Protein AF-A0A2G2ARZ4-F1 (afdb_monomer)

Structure (mmCIF, N/CA/C/O backbone):
data_AF-A0A2G2ARZ4-F1
#
_entry.id   AF-A0A2G2ARZ4-F1
#
loop_
_atom_site.group_PDB
_atom_site.id
_atom_site.type_symbol
_atom_site.label_atom_id
_atom_site.label_alt_id
_atom_site.label_comp_id
_atom_site.label_asym_id
_atom_site.label_entity_id
_atom_site.label_seq_id
_atom_site.pdbx_PDB_ins_code
_atom_site.Cartn_x
_atom_site.Cartn_y
_atom_site.Cartn_z
_atom_site.occupancy
_atom_site.B_iso_or_equiv
_atom_site.auth_seq_id
_atom_site.auth_comp_id
_atom_site.auth_asym_id
_atom_site.auth_atom_id
_atom_site.pdbx_PDB_model_num
ATOM 1 N N . ASN A 1 1 ? 24.572 -20.497 -38.432 1.00 48.25 1 ASN A N 1
ATOM 2 C CA . ASN A 1 1 ? 24.062 -19.110 -38.333 1.00 48.25 1 ASN A CA 1
ATOM 3 C C . ASN A 1 1 ? 22.689 -19.075 -37.681 1.00 48.25 1 ASN A C 1
ATOM 5 O O . ASN A 1 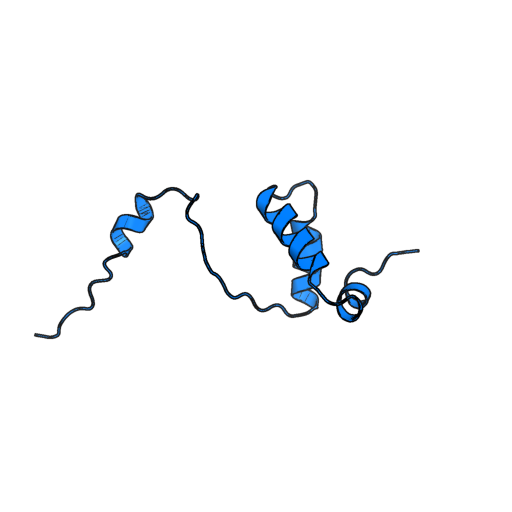1 ? 21.675 -19.047 -38.366 1.00 48.25 1 ASN A O 1
ATOM 9 N N . GLY A 1 2 ? 22.654 -19.137 -36.347 1.00 57.00 2 GLY A N 1
ATOM 10 C CA . GLY A 1 2 ? 21.408 -19.091 -35.581 1.00 57.00 2 GLY A CA 1
ATOM 11 C C . GLY A 1 2 ? 20.802 -17.687 -35.591 1.00 57.00 2 GLY A C 1
ATOM 12 O O . GLY A 1 2 ? 21.497 -16.706 -35.325 1.00 57.00 2 GLY A O 1
ATOM 13 N N . LYS A 1 3 ? 19.507 -17.580 -35.904 1.00 58.41 3 LYS A N 1
ATOM 14 C CA . LYS A 1 3 ? 18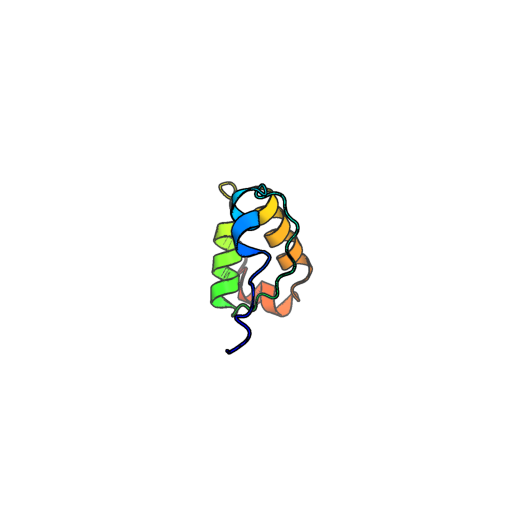.751 -16.324 -35.815 1.00 58.41 3 LYS A CA 1
ATOM 15 C C . LYS A 1 3 ? 18.725 -15.851 -34.356 1.00 58.41 3 LYS A C 1
ATOM 17 O O . LYS A 1 3 ? 18.026 -16.419 -33.522 1.00 58.41 3 LYS A O 1
ATOM 22 N N . LYS A 1 4 ? 19.490 -14.799 -34.057 1.00 63.22 4 LYS A N 1
ATOM 23 C CA . LYS A 1 4 ? 19.502 -14.109 -32.761 1.00 63.22 4 LYS A CA 1
ATOM 24 C C . LYS A 1 4 ? 18.135 -13.440 -32.563 1.00 63.22 4 LYS A C 1
ATOM 26 O O . LYS A 1 4 ? 17.766 -12.583 -33.366 1.00 63.22 4 LYS A O 1
ATOM 31 N N . LYS A 1 5 ? 17.371 -13.839 -31.534 1.00 59.25 5 LYS A N 1
ATOM 32 C CA . LYS A 1 5 ? 16.133 -13.147 -31.122 1.00 59.25 5 LYS A CA 1
ATOM 33 C C . LYS A 1 5 ? 16.467 -11.663 -30.934 1.00 59.25 5 LYS A C 1
ATOM 35 O O . LYS A 1 5 ? 17.232 -11.310 -30.041 1.00 59.25 5 LYS A O 1
ATOM 40 N N . ARG A 1 6 ? 15.966 -10.802 -31.822 1.00 60.84 6 ARG A N 1
ATOM 41 C CA . ARG A 1 6 ? 16.110 -9.349 -31.688 1.00 60.84 6 ARG A CA 1
ATOM 42 C C . ARG A 1 6 ? 15.083 -8.906 -30.652 1.00 60.84 6 ARG A C 1
ATOM 44 O O . ARG A 1 6 ? 13.889 -8.963 -30.924 1.00 60.84 6 ARG A O 1
ATOM 51 N N . ASN A 1 7 ? 15.539 -8.485 -29.477 1.00 63.59 7 ASN A N 1
ATOM 52 C CA . ASN A 1 7 ? 14.687 -7.844 -28.476 1.00 63.59 7 ASN A CA 1
ATOM 53 C C . ASN A 1 7 ? 14.407 -6.410 -28.943 1.00 63.59 7 ASN A C 1
ATOM 55 O O . ASN A 1 7 ? 15.080 -5.466 -28.542 1.00 63.59 7 ASN A O 1
ATOM 59 N N . VAL A 1 8 ? 13.455 -6.260 -29.863 1.00 59.16 8 VAL A N 1
ATOM 60 C CA . VAL A 1 8 ? 13.177 -4.998 -30.574 1.00 59.16 8 VAL A CA 1
ATOM 61 C C . VAL A 1 8 ? 12.665 -3.863 -29.670 1.00 59.16 8 VAL A C 1
ATOM 63 O O . VAL A 1 8 ? 12.605 -2.727 -30.121 1.00 59.16 8 VAL A O 1
ATOM 66 N N . GLY A 1 9 ? 12.355 -4.132 -28.396 1.00 59.38 9 GLY A N 1
ATOM 67 C CA . GLY A 1 9 ? 11.909 -3.130 -27.416 1.00 59.38 9 GLY A CA 1
ATOM 68 C C . GLY A 1 9 ? 12.980 -2.631 -26.436 1.00 59.38 9 GLY A C 1
ATOM 69 O O . GLY A 1 9 ? 12.721 -1.694 -25.686 1.00 59.38 9 GLY A O 1
ATOM 70 N N . ASP A 1 10 ? 14.182 -3.218 -26.422 1.00 61.44 10 ASP A N 1
ATOM 71 C CA . ASP A 1 10 ? 15.146 -3.000 -25.328 1.00 61.44 10 ASP A CA 1
ATOM 72 C C . ASP A 1 10 ? 15.922 -1.673 -25.440 1.00 61.44 10 ASP A C 1
ATOM 74 O O . ASP A 1 10 ? 16.377 -1.119 -24.443 1.00 61.44 10 ASP A O 1
ATOM 78 N N . ALA A 1 11 ? 16.039 -1.126 -26.654 1.00 67.81 11 ALA A N 1
ATOM 79 C CA . ALA A 1 11 ? 16.640 0.189 -26.883 1.00 67.81 11 ALA A CA 1
ATOM 80 C C . ALA A 1 11 ? 15.641 1.334 -26.633 1.00 67.81 11 ALA A C 1
ATOM 82 O O . ALA A 1 11 ? 16.014 2.373 -26.095 1.00 67.81 11 ALA A O 1
ATOM 83 N N . PHE A 1 12 ? 14.361 1.122 -26.961 1.00 65.19 12 PHE A N 1
ATOM 84 C CA . PHE A 1 12 ? 13.307 2.134 -26.830 1.00 65.19 12 PHE A CA 1
ATOM 85 C C . PHE A 1 12 ? 12.859 2.372 -25.383 1.00 65.19 12 PHE A C 1
ATOM 87 O O . PHE A 1 12 ? 12.345 3.447 -25.082 1.00 65.19 12 PHE A O 1
ATOM 94 N N . LYS A 1 13 ? 13.104 1.424 -24.467 1.00 69.81 13 LYS A N 1
ATOM 95 C CA . LYS A 1 13 ? 12.723 1.549 -23.048 1.00 69.81 13 LYS A CA 1
ATOM 96 C C . LYS A 1 13 ? 13.352 2.750 -22.331 1.00 69.81 13 LYS A C 1
ATOM 98 O O . LYS A 1 13 ? 12.766 3.250 -21.386 1.00 69.81 13 LYS A O 1
ATOM 103 N N . HIS A 1 14 ? 14.528 3.204 -22.773 1.00 73.94 14 HIS A N 1
ATOM 104 C CA . HIS A 1 14 ? 15.225 4.346 -22.164 1.00 73.94 14 HIS A CA 1
ATOM 105 C C . HIS A 1 14 ? 14.763 5.699 -22.725 1.00 73.94 14 HIS A C 1
ATOM 107 O O . HIS A 1 14 ? 15.178 6.738 -22.226 1.00 73.94 14 HIS A O 1
ATOM 113 N N . ILE A 1 15 ? 13.967 5.685 -23.799 1.00 77.38 15 ILE A N 1
ATOM 114 C CA . ILE A 1 15 ? 13.518 6.887 -24.515 1.00 77.38 15 ILE A CA 1
ATOM 115 C C . ILE A 1 15 ? 12.091 7.263 -24.091 1.00 77.38 15 ILE A C 1
ATOM 117 O O . ILE A 1 15 ? 11.710 8.430 -24.135 1.00 77.38 15 ILE A O 1
ATOM 121 N N . ILE A 1 16 ? 11.292 6.276 -23.682 1.00 77.56 16 ILE A N 1
ATOM 122 C CA . ILE A 1 16 ? 9.908 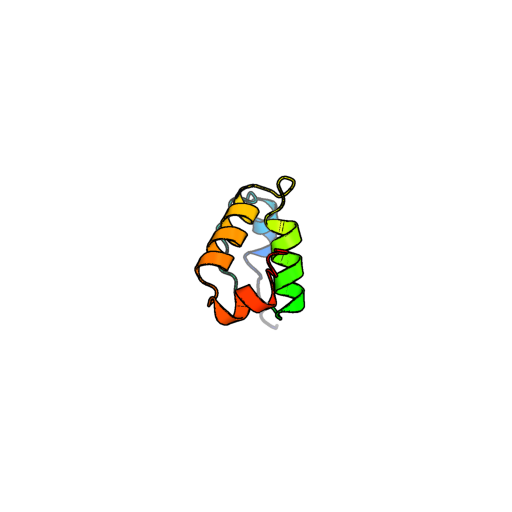6.470 -23.241 1.00 77.56 16 ILE A CA 1
ATOM 123 C C . ILE A 1 16 ? 9.849 6.973 -21.796 1.00 77.56 16 ILE A C 1
ATOM 125 O O . ILE A 1 16 ? 10.664 6.595 -20.961 1.00 77.56 16 ILE A O 1
ATOM 129 N N . SER A 1 17 ? 8.869 7.827 -21.507 1.00 75.69 17 SER A N 1
ATOM 130 C CA . SER A 1 17 ? 8.610 8.327 -20.157 1.00 75.69 17 SER A CA 1
ATOM 131 C C . SER A 1 17 ? 7.814 7.319 -19.324 1.00 75.69 17 SER A C 1
ATOM 133 O O . SER A 1 17 ? 7.079 6.493 -19.867 1.00 75.69 17 SER A O 1
ATOM 135 N N . ASP A 1 18 ? 7.895 7.439 -17.997 1.00 79.12 18 ASP A N 1
ATOM 136 C CA . ASP A 1 18 ? 7.243 6.546 -17.018 1.00 79.12 18 ASP A CA 1
ATOM 137 C C . ASP A 1 18 ? 5.697 6.556 -17.062 1.00 79.12 18 ASP A C 1
ATOM 139 O O . ASP A 1 18 ? 5.035 5.879 -16.280 1.00 79.12 18 ASP A O 1
ATOM 143 N N . ASN A 1 19 ? 5.096 7.292 -18.000 1.00 83.25 19 ASN A N 1
ATOM 144 C CA . ASN A 1 19 ? 3.648 7.409 -18.189 1.00 83.25 19 ASN A CA 1
ATOM 145 C C . ASN A 1 19 ? 3.044 6.294 -19.060 1.00 83.25 19 ASN A C 1
ATOM 147 O O . ASN A 1 19 ? 1.893 6.393 -19.496 1.00 83.25 19 ASN A O 1
ATOM 151 N N . VAL A 1 20 ? 3.804 5.245 -19.364 1.00 84.44 20 VAL A N 1
ATOM 152 C CA . VAL A 1 20 ? 3.286 4.106 -20.122 1.00 84.44 20 VAL A CA 1
ATOM 153 C C . VAL A 1 20 ? 2.315 3.278 -19.281 1.00 84.44 20 VAL A C 1
ATOM 155 O O . VAL A 1 20 ? 2.557 2.980 -18.115 1.00 84.44 20 VAL A O 1
ATOM 158 N N . LYS A 1 21 ? 1.189 2.887 -19.885 1.00 86.31 21 LYS A N 1
ATOM 159 C CA . LYS A 1 21 ? 0.226 1.984 -19.246 1.00 86.31 21 LYS A CA 1
ATOM 160 C C . LYS A 1 21 ? 0.806 0.574 -19.222 1.00 86.31 21 LYS A C 1
ATOM 162 O O . LYS A 1 21 ? 1.268 0.083 -20.250 1.00 86.31 21 LYS A O 1
ATOM 167 N N . VAL A 1 22 ? 0.751 -0.069 -18.063 1.00 85.00 22 VAL A N 1
ATOM 168 C CA . VAL A 1 22 ? 1.250 -1.432 -17.855 1.00 85.00 22 VAL A CA 1
ATOM 169 C C . VAL A 1 22 ? 0.080 -2.345 -17.511 1.00 85.00 22 VAL A C 1
ATOM 171 O O . VAL A 1 22 ? -0.787 -1.962 -16.728 1.00 85.00 22 VAL A O 1
ATOM 174 N N . ASP A 1 23 ? 0.081 -3.548 -18.082 1.00 91.38 23 ASP A N 1
ATOM 175 C CA . ASP A 1 23 ? -0.780 -4.655 -17.668 1.00 91.38 23 ASP A CA 1
ATOM 176 C C . ASP A 1 23 ? 0.051 -5.640 -16.832 1.00 91.38 23 ASP A C 1
ATOM 178 O O . ASP A 1 23 ? 1.135 -6.059 -17.250 1.00 91.38 23 ASP A O 1
ATOM 182 N N . MET A 1 24 ? -0.397 -5.941 -15.612 1.00 89.75 24 MET A N 1
ATOM 183 C CA . MET A 1 24 ? 0.377 -6.704 -14.630 1.00 89.75 24 MET A CA 1
ATOM 184 C C . MET A 1 24 ? -0.525 -7.613 -13.798 1.00 89.75 24 MET A C 1
ATOM 186 O O . MET A 1 24 ? -1.527 -7.176 -13.235 1.00 89.75 24 MET A O 1
ATOM 190 N N . VAL A 1 25 ? -0.096 -8.865 -13.628 1.00 91.44 25 VAL A N 1
ATOM 191 C CA . VAL A 1 25 ? -0.690 -9.802 -12.670 1.00 91.44 25 VAL A CA 1
ATOM 192 C C . VAL A 1 25 ? 0.151 -9.806 -11.401 1.00 91.44 25 VAL A C 1
ATOM 194 O O . VAL A 1 25 ? 1.335 -10.139 -11.437 1.00 91.44 25 VAL A O 1
ATOM 197 N N . VAL A 1 26 ? -0.461 -9.463 -10.267 1.00 89.06 26 VAL A N 1
ATOM 198 C CA . VAL A 1 26 ? 0.201 -9.495 -8.959 1.00 89.06 26 VAL A CA 1
ATOM 199 C C . VAL A 1 26 ? -0.539 -10.444 -8.032 1.00 89.06 26 VAL A C 1
ATOM 201 O O . VAL A 1 26 ? -1.755 -10.366 -7.885 1.00 89.06 26 VAL A O 1
ATOM 204 N N . THR A 1 27 ? 0.205 -11.339 -7.386 1.00 92.88 27 THR A N 1
ATOM 205 C CA . THR A 1 27 ? -0.335 -12.279 -6.399 1.00 92.88 27 THR A CA 1
ATOM 206 C C . THR A 1 27 ? 0.240 -11.953 -5.030 1.00 92.88 27 THR A C 1
ATOM 208 O O . THR A 1 27 ? 1.457 -11.897 -4.861 1.00 92.88 27 THR A O 1
ATOM 211 N N . PHE A 1 28 ? -0.630 -11.758 -4.043 1.00 90.38 28 PHE A N 1
ATOM 212 C CA . PHE A 1 28 ? -0.237 -11.458 -2.671 1.00 90.38 28 PHE A CA 1
ATOM 213 C C . PHE A 1 28 ? -0.708 -12.550 -1.723 1.00 90.38 28 PHE A C 1
ATOM 215 O O . PHE A 1 28 ? -1.830 -13.043 -1.821 1.00 90.38 28 PHE A O 1
ATOM 222 N N . ASN A 1 29 ? 0.122 -12.862 -0.731 1.00 90.62 29 ASN A N 1
ATOM 223 C CA . ASN A 1 29 ? -0.367 -13.513 0.476 1.00 90.62 29 ASN A CA 1
ATOM 224 C C . ASN A 1 29 ? -0.978 -12.463 1.425 1.00 90.62 29 ASN A C 1
ATOM 226 O O . ASN A 1 29 ? -0.686 -11.267 1.325 1.00 90.62 29 ASN A O 1
ATOM 230 N N . LEU A 1 30 ? -1.778 -12.901 2.400 1.00 87.62 30 LEU A N 1
ATOM 231 C CA . LEU A 1 30 ? -2.499 -11.994 3.305 1.00 87.62 30 LEU A CA 1
ATOM 232 C C . LEU A 1 30 ? -1.573 -11.102 4.156 1.00 87.62 30 LEU A C 1
ATOM 234 O O . LEU A 1 30 ? -1.917 -9.959 4.450 1.00 87.62 30 LEU A O 1
ATOM 238 N N . ARG A 1 31 ? -0.372 -11.572 4.523 1.00 89.25 31 ARG A N 1
ATOM 239 C CA . ARG A 1 31 ? 0.594 -10.784 5.311 1.00 89.25 31 ARG A CA 1
ATOM 240 C C . ARG A 1 31 ? 1.242 -9.681 4.475 1.00 89.25 31 ARG A C 1
ATOM 242 O O . ARG A 1 31 ? 1.354 -8.547 4.933 1.00 89.25 31 ARG A O 1
ATOM 249 N N . SER A 1 32 ? 1.644 -10.012 3.251 1.00 91.0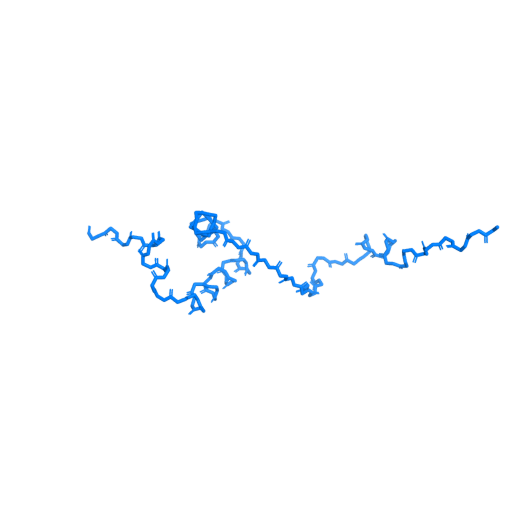6 32 SER A N 1
ATOM 250 C CA . SER A 1 32 ? 2.163 -9.050 2.280 1.00 91.06 32 SER A CA 1
ATOM 251 C C . SER A 1 32 ? 1.097 -8.041 1.879 1.00 91.06 32 SER A C 1
ATOM 253 O O . SER A 1 32 ? 1.407 -6.861 1.770 1.00 91.06 32 SER A O 1
ATOM 255 N N . LEU A 1 33 ? -0.160 -8.482 1.754 1.00 90.50 33 LEU A N 1
ATOM 256 C CA . LEU A 1 33 ? -1.285 -7.618 1.425 1.00 90.50 33 LEU A CA 1
ATOM 257 C C . LEU A 1 33 ? -1.563 -6.618 2.552 1.00 90.50 33 LEU A C 1
ATOM 259 O O . LEU A 1 33 ? -1.721 -5.430 2.293 1.00 90.50 33 LEU A O 1
ATOM 263 N N . LYS A 1 34 ? -1.511 -7.073 3.813 1.00 90.12 34 LYS A N 1
ATOM 264 C CA . LYS A 1 34 ? -1.600 -6.192 4.984 1.00 90.12 34 LYS A CA 1
ATOM 265 C C . LYS A 1 34 ? -0.552 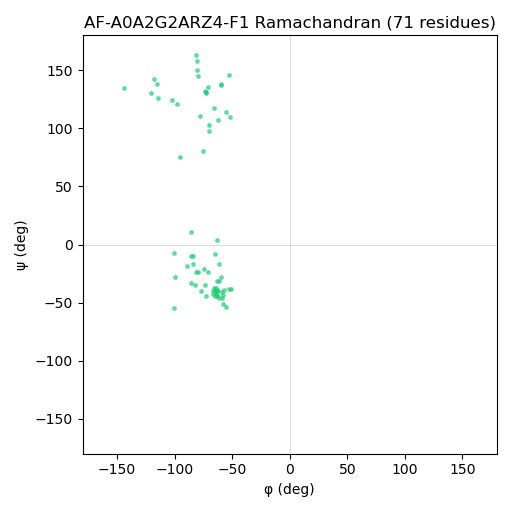-5.088 4.949 1.00 90.12 34 LYS A C 1
ATOM 267 O O . LYS A 1 34 ? -0.889 -3.915 5.054 1.00 90.12 34 LYS A O 1
ATOM 272 N N . ASN A 1 35 ? 0.712 -5.471 4.792 1.00 91.06 35 ASN A N 1
ATOM 273 C CA . ASN A 1 35 ? 1.812 -4.515 4.767 1.00 91.06 35 ASN A CA 1
ATOM 274 C C . ASN A 1 35 ? 1.712 -3.563 3.566 1.00 91.06 35 ASN A C 1
ATOM 276 O O . ASN A 1 35 ? 1.953 -2.366 3.705 1.00 91.06 35 ASN A O 1
ATOM 280 N N . TYR A 1 36 ? 1.314 -4.083 2.402 1.00 91.94 36 TYR A N 1
ATOM 281 C CA . TYR A 1 36 ? 1.081 -3.279 1.210 1.00 91.94 36 TYR A CA 1
ATOM 282 C C . TYR A 1 36 ? 0.032 -2.198 1.477 1.00 91.94 36 TYR A C 1
ATOM 284 O O . TYR A 1 36 ? 0.323 -1.027 1.260 1.00 91.94 36 TYR A O 1
ATOM 292 N N . PHE A 1 37 ? -1.132 -2.550 2.028 1.00 90.69 37 PHE A N 1
ATOM 293 C CA . PHE A 1 37 ? -2.162 -1.563 2.354 1.00 90.69 37 PHE A CA 1
ATOM 294 C C . PHE A 1 37 ? -1.696 -0.556 3.404 1.00 90.69 37 PHE A C 1
ATOM 296 O O . PHE A 1 37 ? -1.865 0.638 3.190 1.00 90.69 37 PHE A O 1
ATOM 303 N N . THR A 1 38 ? -1.029 -0.985 4.479 1.00 90.19 38 THR A N 1
ATOM 304 C CA . THR A 1 38 ? -0.506 -0.052 5.494 1.00 90.19 38 THR A CA 1
ATOM 305 C C . THR A 1 38 ? 0.463 0.975 4.901 1.00 90.19 38 THR A C 1
ATOM 307 O O . THR A 1 38 ? 0.372 2.161 5.207 1.00 90.19 38 THR A O 1
ATOM 310 N N . LEU A 1 39 ? 1.380 0.547 4.030 1.00 90.88 39 LEU A N 1
ATOM 311 C CA . LEU A 1 39 ? 2.365 1.448 3.429 1.00 90.88 39 LEU A CA 1
ATOM 312 C C . LEU A 1 39 ? 1.766 2.307 2.313 1.00 90.88 39 LEU A C 1
ATOM 314 O O . LEU A 1 39 ? 2.127 3.475 2.173 1.00 90.88 39 LEU A O 1
ATOM 318 N N . ARG A 1 40 ? 0.891 1.730 1.486 1.00 92.19 40 ARG A N 1
ATOM 319 C CA . ARG A 1 40 ? 0.371 2.380 0.277 1.00 92.19 40 ARG A CA 1
ATOM 320 C C . ARG A 1 40 ? -0.883 3.199 0.498 1.00 92.19 40 ARG A C 1
ATOM 322 O O . ARG A 1 40 ? -1.147 4.045 -0.337 1.00 92.19 40 ARG A O 1
ATOM 329 N N . GLU A 1 41 ? -1.616 3.003 1.586 1.00 87.81 41 GLU A N 1
ATOM 330 C CA . GLU A 1 41 ? -2.732 3.878 1.965 1.00 87.81 41 GLU A CA 1
ATOM 331 C C . GLU A 1 41 ? -2.237 5.148 2.683 1.00 87.81 41 GLU A C 1
ATOM 333 O O . GLU A 1 41 ? -2.866 6.203 2.581 1.00 87.81 41 GLU A O 1
ATOM 338 N N . SER A 1 42 ? -1.045 5.082 3.293 1.00 87.62 42 SER A N 1
ATOM 339 C CA . SER A 1 42 ? -0.442 6.190 4.039 1.00 87.62 42 SER A CA 1
ATOM 340 C C . SER A 1 42 ? -0.367 7.503 3.245 1.00 87.62 42 SER A C 1
ATOM 342 O O . SER A 1 42 ? -0.128 7.527 2.036 1.00 87.62 42 SER A O 1
ATOM 344 N N . GLY A 1 43 ? -0.512 8.630 3.951 1.00 84.75 43 GLY A N 1
ATOM 345 C CA . GLY A 1 43 ? -0.470 9.972 3.356 1.00 84.75 43 GLY A CA 1
ATOM 346 C C . GLY A 1 43 ? 0.859 10.342 2.682 1.00 84.75 43 GLY A C 1
ATOM 347 O O . GLY A 1 43 ? 0.885 11.265 1.877 1.00 84.75 43 GLY A O 1
ATOM 348 N N . ALA A 1 44 ? 1.935 9.603 2.968 1.00 87.44 44 ALA A N 1
ATOM 349 C CA . ALA A 1 44 ? 3.250 9.779 2.352 1.00 87.44 44 ALA A CA 1
ATOM 350 C C . ALA A 1 44 ? 3.394 9.061 0.994 1.00 87.44 44 ALA A C 1
ATOM 352 O O . ALA A 1 44 ? 4.390 9.256 0.298 1.00 87.44 44 ALA A O 1
ATOM 353 N N . ALA A 1 45 ? 2.441 8.205 0.611 1.00 90.19 45 ALA A N 1
ATOM 354 C CA . ALA A 1 45 ? 2.511 7.460 -0.639 1.00 90.19 45 ALA A CA 1
ATOM 355 C C . ALA A 1 45 ? 2.067 8.302 -1.849 1.00 90.19 45 ALA A C 1
ATOM 357 O O . ALA A 1 45 ? 1.203 9.176 -1.759 1.00 90.19 45 ALA A O 1
ATOM 358 N N . PHE A 1 46 ? 2.638 7.996 -3.017 1.00 90.88 46 PHE A N 1
ATOM 359 C CA . PHE A 1 46 ? 2.270 8.637 -4.278 1.00 90.88 46 PHE A CA 1
ATOM 360 C C . PHE A 1 46 ? 0.788 8.412 -4.607 1.00 90.88 46 PHE A C 1
ATOM 362 O O . PHE A 1 46 ? 0.272 7.301 -4.465 1.00 90.88 46 PHE A O 1
ATOM 369 N N . PHE A 1 47 ? 0.105 9.459 -5.071 1.00 91.38 47 PHE A N 1
ATOM 370 C CA . PHE A 1 47 ? -1.356 9.485 -5.177 1.00 91.38 47 PHE A CA 1
ATOM 371 C C . PHE A 1 47 ? -1.942 8.350 -6.034 1.00 91.38 47 PHE A C 1
ATOM 373 O O . PHE A 1 47 ? -2.946 7.759 -5.645 1.00 91.38 47 PHE A O 1
ATOM 380 N N . GLN A 1 48 ? -1.303 7.987 -7.155 1.00 91.88 48 GLN A N 1
ATOM 381 C CA . GLN A 1 48 ? -1.790 6.900 -8.019 1.00 91.88 48 GLN A CA 1
ATOM 382 C C . GLN A 1 48 ? -1.736 5.541 -7.314 1.00 91.88 48 GLN A C 1
ATOM 384 O O . GLN A 1 48 ? -2.641 4.725 -7.461 1.00 91.88 48 GLN A O 1
ATOM 389 N N . ILE A 1 49 ? -0.699 5.310 -6.505 1.00 91.94 49 ILE A N 1
ATOM 390 C CA . ILE A 1 49 ? -0.539 4.066 -5.748 1.00 91.94 49 ILE A CA 1
ATOM 391 C C . ILE A 1 49 ? -1.521 4.014 -4.574 1.00 91.94 49 ILE A C 1
ATOM 393 O O . ILE A 1 49 ? -2.052 2.946 -4.274 1.00 91.94 49 ILE A O 1
ATOM 397 N N . ARG A 1 50 ? -1.816 5.161 -3.950 1.00 92.94 50 ARG A N 1
ATOM 398 C CA . ARG A 1 50 ? -2.880 5.268 -2.939 1.00 92.94 50 ARG A CA 1
ATOM 399 C C . ARG A 1 50 ? -4.239 4.915 -3.530 1.00 92.94 50 ARG A C 1
ATOM 401 O O . ARG A 1 50 ? -4.967 4.118 -2.945 1.00 92.94 50 ARG A O 1
ATOM 408 N N . TRP A 1 51 ? -4.548 5.453 -4.708 1.00 93.50 51 TRP A N 1
ATOM 409 C CA . TRP A 1 51 ? -5.797 5.163 -5.408 1.00 93.50 51 TRP A CA 1
ATOM 410 C C . TRP A 1 51 ? -5.908 3.682 -5.791 1.00 93.50 51 TRP A C 1
ATOM 412 O O . TRP A 1 51 ? -6.930 3.055 -5.526 1.00 93.50 51 TRP A O 1
ATOM 422 N N . LEU A 1 52 ? -4.822 3.089 -6.299 1.00 92.19 52 LEU A N 1
ATOM 423 C CA . LEU A 1 52 ? -4.760 1.652 -6.565 1.00 92.19 52 LEU A CA 1
ATOM 424 C C . LEU A 1 52 ? -5.007 0.829 -5.294 1.00 92.19 52 LEU A C 1
ATOM 426 O O . LEU A 1 52 ? -5.798 -0.107 -5.322 1.00 92.19 52 LEU A O 1
ATOM 430 N N . ALA A 1 53 ? -4.374 1.179 -4.172 1.00 92.06 53 ALA A N 1
ATOM 431 C CA . ALA A 1 53 ? -4.565 0.467 -2.911 1.00 92.06 53 ALA A CA 1
ATOM 432 C C . ALA A 1 53 ? -6.017 0.553 -2.405 1.00 92.06 53 ALA A C 1
ATOM 434 O O . ALA A 1 53 ? -6.555 -0.447 -1.931 1.00 92.06 53 ALA A O 1
ATOM 435 N N . GLN A 1 54 ? -6.666 1.714 -2.538 1.00 91.44 54 GLN A N 1
ATOM 436 C CA . GLN A 1 54 ? -8.079 1.906 -2.186 1.00 91.44 54 GLN A CA 1
ATOM 437 C C . GLN A 1 54 ? -9.006 1.070 -3.073 1.00 91.44 54 GLN A C 1
ATOM 439 O O . GLN A 1 54 ? -9.900 0.395 -2.564 1.00 91.44 54 GLN A O 1
ATOM 444 N N . GLU A 1 55 ? -8.762 1.055 -4.382 1.00 92.44 55 GLU A N 1
ATOM 445 C CA . GLU A 1 55 ? -9.558 0.260 -5.316 1.00 92.44 55 GLU A CA 1
ATOM 446 C C . GLU A 1 55 ? -9.353 -1.243 -5.086 1.00 92.44 55 GLU A C 1
ATOM 448 O O . GLU A 1 55 ? -10.317 -2.005 -5.042 1.00 92.44 55 GLU A O 1
ATOM 453 N N . MET A 1 56 ? -8.115 -1.668 -4.815 1.00 91.25 56 MET A N 1
ATOM 454 C CA . MET A 1 56 ? -7.801 -3.039 -4.406 1.00 91.25 56 MET A CA 1
ATOM 455 C C . MET A 1 56 ? -8.535 -3.440 -3.121 1.00 91.25 56 MET A C 1
ATOM 457 O O . MET A 1 56 ? -9.046 -4.556 -3.031 1.00 91.25 56 MET A O 1
ATOM 461 N N . MET A 1 57 ? -8.622 -2.548 -2.130 1.00 90.44 57 MET A N 1
ATOM 462 C CA . MET A 1 57 ? -9.413 -2.794 -0.923 1.00 90.44 57 MET A CA 1
ATOM 463 C C . MET A 1 57 ? -10.906 -2.909 -1.245 1.00 90.44 57 MET A C 1
ATOM 465 O O . MET A 1 57 ? -11.558 -3.795 -0.709 1.00 90.44 57 MET A O 1
ATOM 469 N N . ARG A 1 58 ? -11.440 -2.093 -2.160 1.00 90.81 58 ARG A N 1
ATOM 470 C CA . ARG A 1 58 ? -12.854 -2.137 -2.572 1.00 90.81 58 ARG A CA 1
ATOM 471 C C . ARG A 1 58 ? -13.247 -3.460 -3.235 1.00 90.81 58 ARG A C 1
ATOM 473 O O . ARG A 1 58 ? -14.344 -3.952 -2.991 1.00 90.81 58 ARG A O 1
ATOM 480 N N . VAL A 1 59 ? -12.373 -4.028 -4.069 1.00 91.25 59 VAL A N 1
ATOM 481 C CA . VAL A 1 59 ? -12.641 -5.295 -4.780 1.00 91.25 59 VAL A CA 1
ATOM 482 C C . VAL A 1 59 ? -12.331 -6.540 -3.946 1.00 91.25 59 VAL A C 1
ATOM 484 O O . VAL A 1 59 ? -12.771 -7.638 -4.287 1.00 91.25 59 VAL A O 1
ATOM 487 N N . THR A 1 60 ? -11.568 -6.400 -2.858 1.00 89.00 60 THR A N 1
ATOM 488 C CA . THR A 1 60 ? -11.228 -7.529 -1.987 1.00 89.00 60 THR A CA 1
ATOM 489 C C . THR A 1 60 ? -12.454 -7.943 -1.161 1.00 89.00 60 THR A C 1
ATOM 491 O O . THR A 1 60 ? -13.077 -7.090 -0.531 1.00 89.00 60 THR A O 1
ATOM 494 N N . PRO A 1 61 ? -12.802 -9.243 -1.083 1.00 91.00 61 PRO A N 1
ATOM 495 C CA . PRO A 1 61 ? -13.930 -9.691 -0.269 1.00 91.00 61 PRO A CA 1
ATOM 496 C C . PRO A 1 61 ? -13.766 -9.336 1.217 1.00 91.00 61 PRO A C 1
ATOM 498 O O . PRO A 1 61 ? -12.697 -9.555 1.798 1.00 91.00 61 PRO A O 1
ATOM 501 N N . SER A 1 62 ? -14.849 -8.881 1.858 1.00 86.12 62 SER A N 1
ATOM 502 C CA . SER A 1 62 ? -14.859 -8.408 3.256 1.00 86.12 62 SER A CA 1
ATOM 503 C C . SER A 1 62 ? -14.266 -9.417 4.241 1.00 86.12 62 SER A C 1
ATOM 505 O O . SER A 1 62 ? -13.473 -9.046 5.099 1.00 86.12 62 SER A O 1
ATOM 507 N N . LYS A 1 63 ? -14.523 -10.717 4.027 1.00 86.31 63 LYS A N 1
ATOM 508 C CA . LYS A 1 63 ? -13.956 -11.816 4.826 1.00 86.31 63 LYS A CA 1
ATOM 509 C C . LYS A 1 63 ? -12.429 -11.743 4.962 1.00 86.31 63 LYS A C 1
ATOM 511 O O . LYS A 1 63 ? -11.901 -12.081 6.016 1.00 86.31 63 LYS A O 1
ATOM 516 N N . TYR A 1 64 ? -11.710 -11.349 3.909 1.00 84.88 64 TYR A N 1
ATOM 517 C CA . TYR A 1 64 ? -10.247 -11.240 3.944 1.00 84.88 64 TYR A CA 1
ATOM 518 C C . TYR A 1 64 ? -9.784 -9.891 4.491 1.00 84.88 64 TYR A C 1
ATOM 520 O O . TYR A 1 64 ? -8.753 -9.832 5.161 1.00 84.88 64 TYR A O 1
ATOM 528 N N . LEU A 1 65 ? -10.545 -8.824 4.239 1.00 84.19 65 LEU A N 1
ATOM 529 C CA . LEU A 1 65 ? -10.251 -7.497 4.775 1.00 84.19 65 LEU A CA 1
ATOM 530 C C . LEU A 1 65 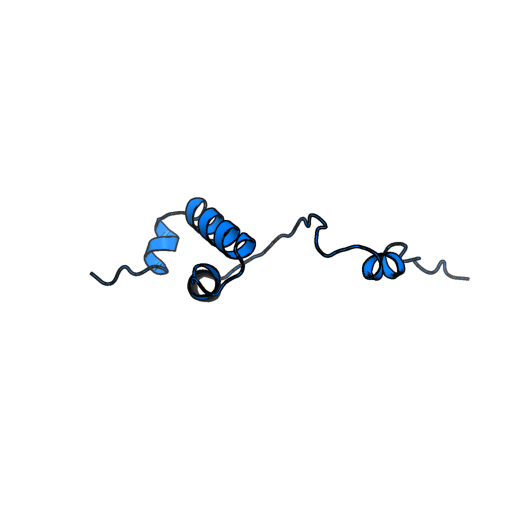? -10.341 -7.474 6.298 1.00 84.19 65 LEU A C 1
ATOM 532 O O . LEU A 1 65 ? -9.447 -6.922 6.931 1.00 84.19 65 LEU A O 1
ATOM 536 N N . ASP A 1 66 ? -11.330 -8.141 6.889 1.00 83.62 66 ASP A N 1
ATOM 537 C CA . ASP A 1 66 ? -11.513 -8.186 8.346 1.00 83.62 66 ASP A CA 1
ATOM 538 C C . ASP A 1 66 ? -10.338 -8.874 9.065 1.00 83.62 66 ASP A C 1
ATOM 540 O O . ASP A 1 66 ? -9.959 -8.503 10.177 1.00 83.62 66 ASP A O 1
ATOM 544 N N . LEU A 1 67 ? -9.696 -9.847 8.406 1.00 82.69 67 LEU A N 1
ATOM 545 C CA . LEU A 1 67 ? -8.490 -10.512 8.917 1.00 82.69 67 LEU A CA 1
ATOM 546 C C . LEU A 1 67 ? -7.255 -9.594 8.893 1.00 82.69 67 LEU A C 1
ATOM 548 O O . LEU A 1 67 ? -6.290 -9.812 9.631 1.00 82.69 67 LEU A O 1
ATOM 552 N N . ILE A 1 68 ? -7.263 -8.584 8.023 1.00 83.19 68 ILE A N 1
ATOM 553 C CA . ILE A 1 68 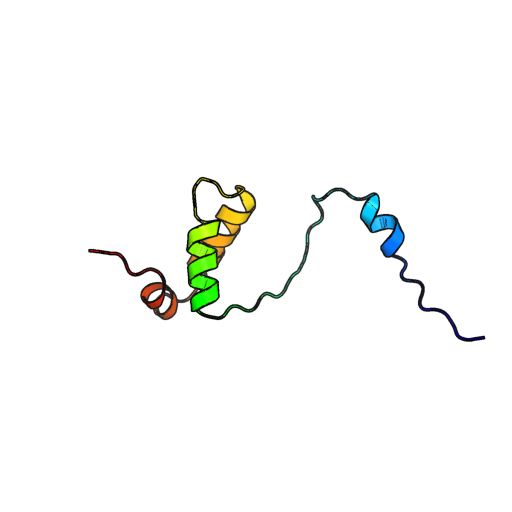? -6.121 -7.722 7.707 1.00 83.19 68 ILE A CA 1
ATOM 554 C C . ILE A 1 68 ? -6.226 -6.382 8.448 1.00 83.19 68 ILE A C 1
ATOM 556 O O . ILE A 1 68 ? -5.298 -5.994 9.170 1.00 83.19 68 ILE A O 1
ATOM 560 N N . ILE A 1 69 ? -7.357 -5.698 8.276 1.00 77.31 69 ILE A N 1
ATOM 561 C CA . ILE A 1 69 ? -7.702 -4.392 8.835 1.00 77.31 69 ILE A CA 1
ATOM 562 C C . ILE A 1 69 ? -8.493 -4.645 10.114 1.00 77.31 69 ILE A C 1
ATOM 564 O O . ILE A 1 69 ? -9.712 -4.506 10.180 1.00 77.31 69 ILE A O 1
ATOM 568 N N . LYS A 1 70 ? -7.781 -5.044 11.167 1.00 68.56 70 LYS A N 1
ATOM 569 C CA . LYS A 1 70 ? -8.387 -5.136 12.491 1.00 68.56 70 LYS A CA 1
ATOM 570 C C . LYS A 1 70 ? -8.654 -3.706 12.961 1.00 68.56 70 LYS A C 1
ATOM 572 O O . LYS A 1 70 ? -7.727 -3.042 13.427 1.00 68.56 70 LYS A O 1
ATOM 577 N N . LYS A 1 71 ? -9.886 -3.208 12.792 1.00 60.06 71 LYS A N 1
ATOM 578 C CA . LYS A 1 71 ? -10.315 -1.970 13.453 1.00 60.06 71 LYS A CA 1
ATOM 579 C C . LYS A 1 71 ? -10.072 -2.176 14.944 1.00 60.06 71 LYS A C 1
ATOM 581 O O . LYS A 1 71 ? -10.643 -3.079 15.550 1.00 60.06 71 LYS A O 1
ATOM 586 N N . LYS A 1 72 ? -9.138 -1.410 15.503 1.00 51.06 72 LYS A N 1
ATOM 587 C CA . LYS A 1 72 ? -8.981 -1.322 16.949 1.00 51.06 72 LYS A CA 1
ATOM 588 C C . L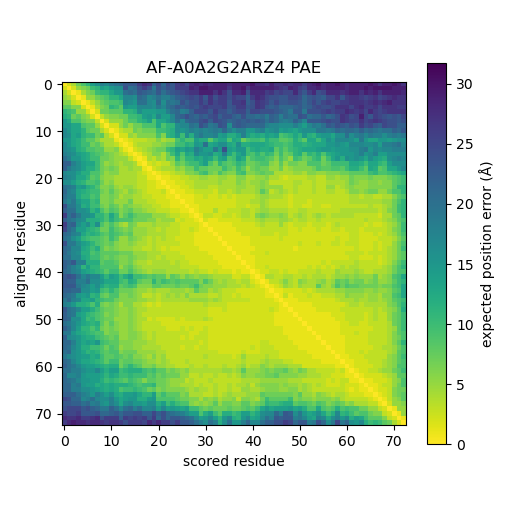YS A 1 72 ? -10.216 -0.547 17.410 1.00 51.06 72 LYS A C 1
ATOM 590 O O . LYS A 1 72 ? -10.309 0.638 17.100 1.00 51.06 72 LYS A O 1
ATOM 595 N N . SER A 1 73 ? -11.200 -1.259 17.964 1.00 41.53 73 SER A N 1
ATOM 596 C CA . SER A 1 73 ? -12.293 -0.635 18.714 1.00 41.53 73 SER A CA 1
ATOM 597 C C . SER A 1 73 ? -11.732 0.200 19.857 1.00 41.53 73 SER A C 1
ATOM 599 O O . SER A 1 73 ? -10.658 -0.187 20.383 1.00 41.53 73 SER A O 1
#

Radius of gyration: 18.58 Å; Cα contacts (8 Å, |Δi|>4): 22; chains: 1; bounding box: 39×29×57 Å

pLDDT: mean 81.35, std 13.11, range [41.53, 93.5]

Sequence (73 aa):
NGKKKRNVGDAFKHIISDNVKVDMVVTFNLRSLKNYFTLRESGAAFFQIRWLAQEMMRVTPSKYLDLIIKKKS

Solvent-accessible surface area (backbone atoms only — not comparable to full-atom values): 4864 Å² total; per-residue (Å²): 137,81,86,74,86,75,69,84,59,71,75,54,61,81,74,57,67,93,82,66,90,80,92,83,91,83,87,7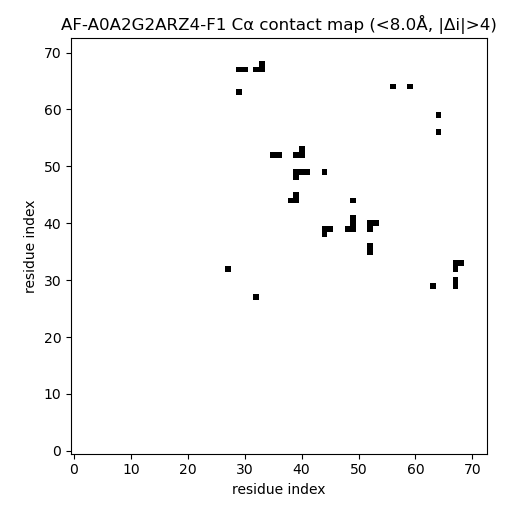3,55,72,68,58,45,38,53,47,44,62,57,27,60,36,91,88,37,58,68,71,54,25,50,49,40,52,51,52,57,70,72,45,59,64,81,60,44,56,76,53,61,66,76,80,126

Mean predicted aligned error: 8.85 Å

Nearest PDB structures (foldseek):
  3ah5-assembly2_E  TM=9.009E-01  e=1.271E-01  Helicobacter pylori 26695
  3n3y-assembly1_C  TM=8.982E-01  e=2.746E-01  Helicobacter pylori SS1

Foldseek 3Di:
DDDDPPPVCPVCVVVDDPPDDDDDDDDDDLVRLLVLLVVQCDPPHDPVSNVVNVVVLVPDDPVSVCVRPVPPD

Secondary structure (DSSP, 8-state):
-------TTTTGGGTS-TT----------HHHHHHHHHHHHSTTS-HHHHHHHHHHHHHS-HHHHHHH-----